Protein AF-A0A2D6YL00-F1 (afdb_monomer)

InterPro domains:
  IPR015931 Aconitase/3-isopropylmalate dehydratase large subunit, alpha/beta/alpha, subdomain 1/3 [G3DSA:3.30.499.10] (5-63)

Organism: NCBI:txid2024889

Solvent-accessible surface area (backbone atoms only — not comparable to full-atom values): 4198 Å² total; per-residue (Å²): 146,76,80,52,86,78,67,24,68,43,77,47,77,70,91,85,49,82,45,74,49,70,40,64,66,49,42,26,74,69,73,74,62,64,64,88,76,50,58,70,71,56,52,52,53,51,45,51,48,60,75,66,52,51,106,81,82,75,64,84,86,80,114

Sequence (63 aa):
MSDNKFGCRRDFDTGSGKASYYSLEALEQKMGGNISRVPFSIRILLEQALRNYDDFQVLEEHV

Radius of gyration: 12.57 Å; Cα contacts (8 Å, |Δi|>4): 47; chains: 1; bounding box: 29×30×30 Å

pLDDT: mean 75.45, std 14.09, range [42.16, 89.69]

Structure (mmCIF, N/CA/C/O backbone):
data_AF-A0A2D6YL00-F1
#
_entry.id   AF-A0A2D6YL00-F1
#
loop_
_atom_site.group_PDB
_atom_site.id
_atom_site.type_symbol
_atom_site.label_atom_id
_atom_site.label_alt_id
_atom_site.label_comp_id
_atom_site.label_asym_id
_atom_site.label_entity_id
_atom_site.label_seq_id
_atom_site.pdbx_PDB_ins_code
_atom_site.Cartn_x
_atom_site.Cartn_y
_atom_site.Cartn_z
_atom_site.occupancy
_atom_site.B_iso_or_equiv
_atom_site.auth_seq_id
_atom_site.auth_comp_id
_atom_site.auth_asym_id
_atom_site.auth_atom_id
_atom_site.pdbx_PDB_model_num
ATOM 1 N N . MET A 1 1 ? 4.479 17.415 0.244 1.00 42.16 1 MET A N 1
ATOM 2 C CA . MET A 1 1 ? 4.687 16.412 -0.826 1.00 42.16 1 MET A CA 1
ATOM 3 C C . MET A 1 1 ? 5.650 15.334 -0.352 1.00 42.16 1 MET A C 1
ATOM 5 O O . MET A 1 1 ? 6.837 15.416 -0.635 1.00 42.16 1 MET A O 1
ATOM 9 N N . SER A 1 2 ? 5.155 14.378 0.430 1.00 48.41 2 SER A N 1
ATOM 10 C CA . SER A 1 2 ? 5.697 13.024 0.639 1.00 48.41 2 SER A CA 1
ATOM 11 C C . SER A 1 2 ? 4.914 12.453 1.814 1.00 48.41 2 SER A C 1
ATOM 13 O O . SER A 1 2 ? 5.430 12.365 2.925 1.00 48.41 2 SER A O 1
ATOM 15 N N . ASP A 1 3 ? 3.632 12.163 1.587 1.00 55.91 3 ASP A N 1
ATOM 16 C CA . ASP A 1 3 ? 2.800 11.524 2.599 1.00 55.91 3 ASP A CA 1
ATOM 17 C C . ASP A 1 3 ? 3.190 10.039 2.666 1.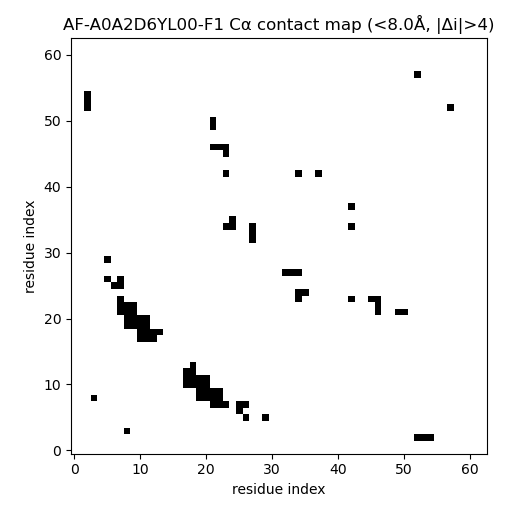00 55.91 3 ASP A C 1
ATOM 19 O O . ASP A 1 3 ? 2.693 9.169 1.955 1.00 55.91 3 ASP A O 1
ATOM 23 N N . ASN A 1 4 ? 4.249 9.770 3.427 1.00 63.78 4 ASN A N 1
ATOM 24 C CA . ASN A 1 4 ? 4.615 8.434 3.875 1.00 63.78 4 ASN A CA 1
ATOM 25 C C . ASN A 1 4 ? 4.160 8.284 5.330 1.00 63.78 4 ASN A C 1
ATOM 27 O O . ASN A 1 4 ? 4.945 7.847 6.172 1.00 63.78 4 ASN A O 1
ATOM 31 N N . LYS A 1 5 ? 2.922 8.692 5.651 1.00 62.00 5 LYS A N 1
ATOM 32 C CA . LYS A 1 5 ? 2.398 8.665 7.026 1.00 62.00 5 LYS A CA 1
ATOM 33 C C . LYS A 1 5 ? 2.519 7.289 7.670 1.00 62.00 5 LYS A C 1
ATOM 35 O O . LYS A 1 5 ? 2.911 7.170 8.828 1.00 62.00 5 LYS A O 1
ATOM 40 N N . PHE A 1 6 ? 2.308 6.236 6.885 1.00 68.19 6 PHE A N 1
ATOM 41 C CA . PHE A 1 6 ? 2.453 4.864 7.360 1.00 68.19 6 PHE A CA 1
ATOM 42 C C . PHE A 1 6 ? 3.878 4.316 7.261 1.00 68.19 6 PHE A C 1
ATOM 44 O O . PHE A 1 6 ? 4.149 3.250 7.791 1.00 68.19 6 PHE A O 1
ATOM 51 N N . GLY A 1 7 ? 4.857 5.010 6.678 1.00 74.94 7 GLY A N 1
ATOM 52 C CA . GLY A 1 7 ? 6.216 4.463 6.535 1.00 74.94 7 GLY A CA 1
ATOM 53 C C . GLY A 1 7 ? 6.294 3.216 5.639 1.00 74.94 7 GLY A C 1
ATOM 54 O O . GLY A 1 7 ? 7.267 2.472 5.722 1.00 74.94 7 GLY A O 1
ATOM 55 N N . CYS A 1 8 ? 5.266 2.957 4.827 1.00 80.62 8 CYS A N 1
ATOM 56 C CA . CYS A 1 8 ? 5.136 1.750 4.007 1.00 80.62 8 CYS A CA 1
ATOM 57 C C . CYS A 1 8 ? 5.695 1.922 2.590 1.00 80.62 8 CYS A C 1
ATOM 59 O O . CYS A 1 8 ? 5.733 0.953 1.829 1.00 80.62 8 CYS A O 1
ATOM 61 N N . ARG A 1 9 ? 6.116 3.136 2.214 1.00 85.69 9 ARG A N 1
ATOM 62 C CA . ARG A 1 9 ? 6.726 3.392 0.909 1.00 85.69 9 ARG A CA 1
ATOM 63 C C . ARG A 1 9 ? 8.106 2.739 0.832 1.00 85.69 9 ARG A C 1
ATOM 65 O O . ARG A 1 9 ? 8.973 2.994 1.664 1.00 85.69 9 ARG A O 1
ATOM 72 N N . ARG A 1 10 ? 8.299 1.908 -0.187 1.00 84.94 10 ARG A N 1
ATOM 73 C CA . ARG A 1 10 ? 9.552 1.232 -0.524 1.00 84.94 10 ARG A CA 1
ATOM 74 C C . ARG A 1 10 ? 9.973 1.652 -1.922 1.00 84.94 10 ARG A C 1
ATOM 76 O O . ARG A 1 10 ? 9.145 1.707 -2.829 1.00 84.94 10 ARG A O 1
ATOM 83 N N . ASP A 1 11 ? 11.262 1.889 -2.097 1.00 88.12 11 ASP A N 1
ATOM 84 C CA . ASP A 1 11 ? 11.865 2.128 -3.402 1.00 88.12 11 ASP A CA 1
ATOM 85 C C . ASP A 1 11 ? 12.574 0.861 -3.874 1.00 88.12 11 ASP A C 1
ATOM 87 O O . ASP A 1 11 ? 13.184 0.141 -3.081 1.00 88.12 11 ASP A O 1
ATOM 91 N N . PHE A 1 12 ? 12.486 0.579 -5.167 1.00 86.81 12 PHE A N 1
ATOM 92 C CA . PHE A 1 12 ? 13.199 -0.517 -5.801 1.00 86.81 12 PHE A CA 1
ATOM 93 C C . PHE A 1 12 ? 13.751 -0.084 -7.153 1.00 86.81 12 PHE A C 1
ATOM 95 O O . PHE A 1 12 ? 13.205 0.794 -7.827 1.00 86.81 12 PHE A O 1
ATOM 102 N N . ASP A 1 13 ? 14.866 -0.696 -7.530 1.00 89.69 13 ASP A N 1
ATOM 103 C CA . ASP A 1 13 ? 15.471 -0.485 -8.834 1.00 89.69 13 ASP A CA 1
ATOM 104 C C . ASP A 1 13 ? 14.873 -1.474 -9.838 1.00 89.69 13 ASP A C 1
ATOM 106 O O . ASP A 1 13 ? 14.841 -2.681 -9.602 1.00 89.69 13 ASP A O 1
ATOM 110 N N . THR A 1 14 ? 14.356 -0.948 -10.944 1.00 87.56 14 THR A N 1
ATOM 111 C CA . THR A 1 14 ? 13.738 -1.745 -12.015 1.00 87.56 14 THR A CA 1
ATOM 112 C C . THR A 1 14 ? 14.744 -2.159 -13.093 1.00 87.56 14 THR A C 1
ATOM 114 O O . THR A 1 14 ? 14.352 -2.725 -14.110 1.00 87.56 14 THR A O 1
ATOM 117 N N . GLY A 1 15 ? 16.029 -1.812 -12.947 1.00 87.25 15 GLY A N 1
ATOM 118 C CA . GLY A 1 15 ? 17.044 -1.897 -14.000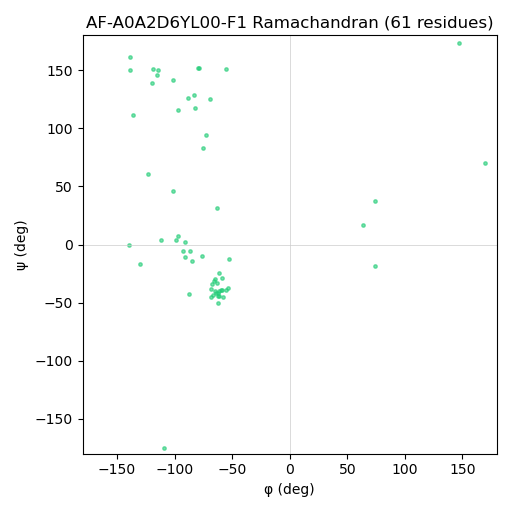 1.00 87.25 15 GLY A CA 1
ATOM 119 C C . GLY A 1 15 ? 16.922 -0.814 -15.081 1.00 87.25 15 GLY A C 1
ATOM 120 O O . GLY A 1 15 ? 17.890 -0.541 -15.781 1.00 87.25 15 GLY A O 1
ATOM 121 N N . SER A 1 16 ? 15.758 -0.161 -15.202 1.00 87.19 16 SER A N 1
ATOM 122 C CA . SER A 1 16 ? 15.509 0.980 -16.104 1.00 87.19 16 SER A CA 1
ATOM 123 C C . SER A 1 16 ? 15.276 2.299 -15.355 1.00 87.19 16 SER A C 1
ATOM 125 O O . SER A 1 16 ? 14.975 3.322 -15.967 1.00 87.19 16 SER A O 1
ATOM 127 N N . GLY A 1 17 ? 15.401 2.287 -14.025 1.00 88.19 17 GLY A N 1
ATOM 128 C CA . GLY A 1 17 ? 15.158 3.439 -13.163 1.00 88.19 17 GLY A CA 1
ATOM 129 C C . GLY A 1 17 ? 14.596 3.049 -11.798 1.00 88.19 17 GLY A C 1
ATOM 130 O O . GLY A 1 17 ? 14.247 1.892 -11.546 1.00 88.19 17 GLY A O 1
ATOM 131 N N . LYS A 1 18 ? 14.484 4.042 -10.915 1.00 88.88 18 LYS A N 1
ATOM 132 C CA . LYS A 1 18 ? 13.909 3.869 -9.578 1.00 88.88 18 LYS A CA 1
ATOM 133 C C . LYS A 1 18 ? 12.388 3.945 -9.647 1.00 88.88 18 LYS A C 1
ATOM 135 O O . LYS A 1 18 ? 11.845 4.912 -10.176 1.00 88.88 18 LYS A O 1
ATOM 140 N N . ALA A 1 19 ? 11.719 2.957 -9.071 1.00 87.06 19 ALA A N 1
ATOM 141 C CA . ALA A 1 19 ? 10.280 2.959 -8.858 1.00 87.06 19 ALA A CA 1
ATOM 142 C C . ALA A 1 19 ? 9.976 2.869 -7.359 1.00 87.06 19 ALA A C 1
ATOM 144 O O . ALA A 1 19 ? 10.747 2.297 -6.590 1.00 87.06 19 ALA A O 1
ATOM 145 N N . SER A 1 20 ? 8.841 3.426 -6.942 1.00 86.12 20 SER A N 1
ATOM 146 C CA . SER A 1 20 ? 8.352 3.323 -5.565 1.00 86.12 20 SER A CA 1
ATOM 147 C C . SER A 1 20 ? 7.040 2.538 -5.531 1.00 86.12 20 SER A C 1
ATOM 149 O O . SER A 1 20 ? 6.221 2.660 -6.440 1.00 86.12 20 SER A O 1
ATOM 151 N N . TYR A 1 21 ? 6.810 1.776 -4.465 1.00 84.81 21 TYR A N 1
ATOM 152 C CA . TYR A 1 21 ? 5.542 1.101 -4.179 1.00 84.81 21 TYR A CA 1
ATOM 153 C C . TYR A 1 21 ? 5.200 1.193 -2.690 1.00 84.81 21 TYR A C 1
ATOM 155 O O . TYR A 1 21 ? 6.070 1.448 -1.856 1.00 84.81 21 TYR A O 1
ATOM 163 N N . TYR A 1 22 ? 3.931 0.970 -2.351 1.00 85.69 22 TYR A N 1
ATOM 164 C CA . TYR A 1 22 ? 3.470 0.878 -0.967 1.00 85.69 22 TYR A CA 1
ATOM 165 C C . TYR A 1 22 ? 3.383 -0.597 -0.563 1.00 85.69 22 TYR A C 1
ATOM 167 O O . TYR A 1 22 ? 2.637 -1.377 -1.149 1.00 85.69 22 TYR A O 1
ATOM 175 N N 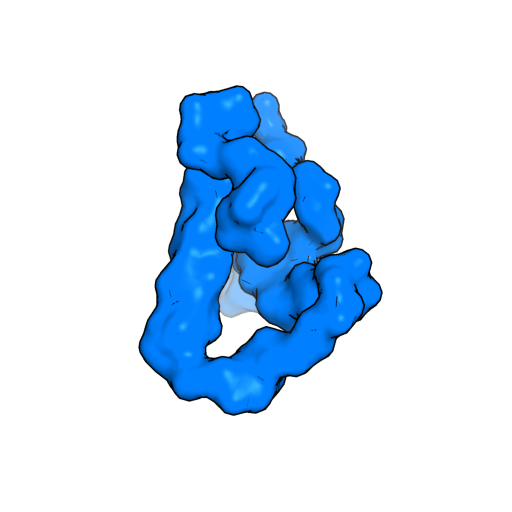. SER A 1 23 ? 4.195 -1.002 0.412 1.00 86.44 23 SER A N 1
ATOM 176 C CA . SER A 1 23 ? 4.266 -2.389 0.875 1.00 86.44 23 SER A CA 1
ATOM 177 C C . SER A 1 23 ? 3.142 -2.695 1.866 1.00 86.44 23 SER A C 1
ATOM 179 O O . SER A 1 23 ? 3.096 -2.129 2.959 1.00 86.44 23 SER A O 1
ATOM 181 N N . LEU A 1 24 ? 2.269 -3.638 1.500 1.00 83.31 24 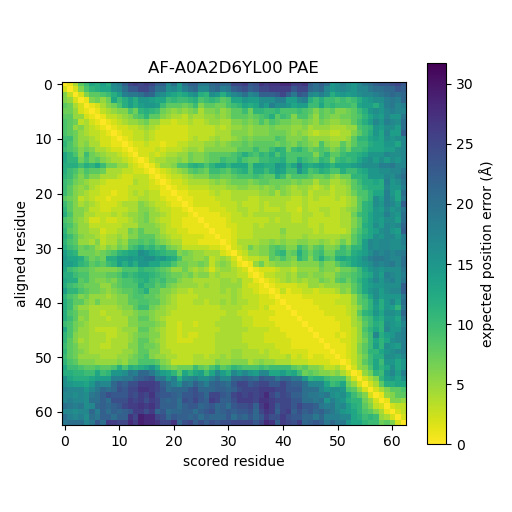LEU A N 1
ATOM 182 C CA . LEU A 1 24 ? 1.212 -4.148 2.381 1.00 83.31 24 LEU A CA 1
ATOM 183 C C . LEU A 1 24 ? 1.770 -4.912 3.591 1.00 83.31 24 LEU A C 1
ATOM 185 O O . LEU A 1 24 ? 1.183 -4.850 4.662 1.00 83.31 24 LEU A O 1
ATOM 189 N N . GLU A 1 25 ? 2.922 -5.574 3.452 1.00 83.94 25 GLU A N 1
ATOM 190 C CA . GLU A 1 25 ? 3.637 -6.194 4.580 1.00 83.94 25 GLU A CA 1
ATOM 191 C C . GLU A 1 25 ? 4.076 -5.154 5.613 1.00 83.94 25 GLU A C 1
ATOM 193 O O . GLU A 1 25 ? 3.898 -5.345 6.813 1.00 83.94 25 GLU A O 1
ATOM 198 N N . ALA A 1 26 ? 4.625 -4.026 5.151 1.00 83.12 26 ALA A N 1
ATOM 199 C CA . ALA A 1 26 ? 5.013 -2.944 6.049 1.00 83.12 26 ALA A CA 1
ATOM 200 C C . ALA A 1 26 ? 3.796 -2.347 6.774 1.00 83.12 26 ALA A C 1
ATOM 202 O O . ALA A 1 26 ? 3.914 -1.935 7.927 1.00 83.12 26 ALA A O 1
ATOM 203 N N . LEU A 1 27 ? 2.632 -2.314 6.115 1.00 79.75 27 LEU A N 1
ATOM 204 C CA . LEU A 1 27 ? 1.378 -1.915 6.751 1.00 79.75 27 LEU A CA 1
ATOM 205 C C . LEU A 1 27 ? 0.925 -2.954 7.785 1.00 79.75 27 LEU A C 1
ATOM 207 O O . LEU A 1 27 ? 0.557 -2.580 8.894 1.00 79.75 27 LEU A O 1
ATOM 211 N N . GLU A 1 28 ? 0.987 -4.244 7.449 1.00 84.06 28 GLU A N 1
ATOM 212 C CA . GLU A 1 28 ? 0.592 -5.344 8.335 1.00 84.06 28 GLU A CA 1
ATOM 213 C C . GLU A 1 28 ? 1.383 -5.316 9.648 1.00 84.06 28 GLU A C 1
ATOM 215 O O . GLU A 1 28 ? 0.792 -5.386 10.727 1.00 84.06 28 GLU A O 1
ATOM 220 N N . GLN A 1 29 ? 2.703 -5.117 9.561 1.00 81.69 29 GLN A N 1
ATOM 221 C CA . GLN A 1 29 ? 3.578 -5.022 10.731 1.00 81.69 29 GLN A CA 1
ATOM 222 C C . GLN A 1 29 ? 3.290 -3.805 11.618 1.00 81.69 29 GLN A C 1
ATOM 224 O O . GLN A 1 29 ? 3.530 -3.869 12.821 1.00 81.69 29 GLN A O 1
ATOM 229 N N . LYS A 1 30 ? 2.791 -2.700 11.051 1.00 77.94 30 LYS A N 1
ATOM 230 C CA . LYS A 1 30 ? 2.486 -1.481 11.813 1.00 77.94 30 LYS A CA 1
ATOM 231 C C . LYS A 1 30 ? 1.082 -1.454 12.406 1.00 77.94 30 LYS A C 1
ATOM 233 O O . LYS A 1 30 ? 0.930 -1.020 13.540 1.00 77.94 30 LYS A O 1
ATOM 238 N N . MET A 1 31 ? 0.077 -1.872 11.641 1.00 72.19 31 MET A N 1
ATOM 239 C CA . MET A 1 31 ? -1.337 -1.826 12.039 1.00 72.19 31 MET A CA 1
ATOM 240 C C . MET A 1 31 ? -1.769 -3.050 12.860 1.00 72.19 31 MET A C 1
ATOM 242 O O . MET A 1 31 ? -2.833 -3.030 13.465 1.00 72.19 31 MET A O 1
ATOM 246 N N . GLY A 1 32 ? -0.972 -4.126 12.893 1.00 68.19 32 GLY A N 1
ATOM 247 C CA . GLY A 1 32 ? -1.289 -5.315 13.692 1.00 68.19 32 GLY A CA 1
ATOM 248 C C . GLY A 1 32 ? -2.421 -6.174 13.113 1.00 68.19 32 GLY A C 1
ATOM 249 O O . GLY A 1 32 ? -3.230 -6.717 13.862 1.00 68.19 32 GLY A O 1
ATOM 250 N N . GLY A 1 33 ? -2.481 -6.305 11.784 1.00 72.19 33 GLY A N 1
ATOM 251 C CA . GLY A 1 33 ? -3.522 -7.050 11.064 1.00 72.19 33 GLY A CA 1
ATOM 252 C C . GLY A 1 33 ? -3.052 -8.365 10.429 1.00 72.19 33 GLY A C 1
ATOM 253 O O . GLY A 1 33 ? -1.910 -8.788 10.575 1.00 72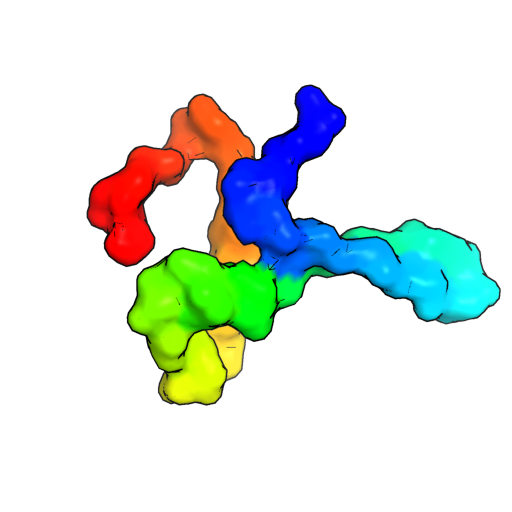.19 33 GLY A O 1
ATOM 254 N N . ASN A 1 34 ? -3.950 -9.022 9.687 1.00 79.31 34 ASN A N 1
ATOM 255 C CA . ASN A 1 34 ? -3.638 -10.187 8.846 1.00 79.31 34 ASN A CA 1
ATOM 256 C C . ASN A 1 34 ? -4.056 -9.903 7.390 1.00 79.31 34 ASN A C 1
ATOM 258 O O . ASN A 1 34 ? -4.927 -10.562 6.819 1.00 79.31 34 ASN A O 1
ATOM 262 N N . ILE A 1 35 ? -3.449 -8.870 6.798 1.00 79.31 35 ILE A N 1
ATOM 263 C CA . ILE A 1 35 ? -3.637 -8.455 5.397 1.00 79.31 35 ILE A CA 1
ATOM 264 C C . ILE A 1 35 ? -3.255 -9.601 4.444 1.00 79.31 35 ILE A C 1
ATOM 266 O O . ILE A 1 35 ? -3.846 -9.770 3.379 1.00 79.31 35 ILE A O 1
ATOM 270 N N . SER A 1 36 ? -2.337 -10.468 4.857 1.00 78.62 36 SER A N 1
ATOM 271 C CA . SER A 1 36 ? -1.963 -11.689 4.145 1.00 78.62 36 SER A CA 1
ATOM 272 C C . SER A 1 36 ? -3.125 -12.684 3.982 1.00 78.62 36 SER A C 1
ATOM 274 O O . SER A 1 36 ? -3.129 -13.478 3.040 1.00 78.62 36 SER A O 1
ATOM 276 N N . ARG A 1 37 ? -4.142 -12.631 4.855 1.00 85.12 37 ARG A N 1
ATOM 277 C CA . ARG A 1 37 ? -5.297 -13.546 4.853 1.00 85.12 37 ARG A CA 1
ATOM 278 C C . ARG A 1 37 ? -6.476 -13.046 4.016 1.00 85.12 37 ARG A C 1
ATOM 280 O O . ARG A 1 37 ? -7.403 -13.815 3.762 1.00 85.12 37 ARG A O 1
ATOM 287 N N . VAL A 1 38 ? -6.462 -11.789 3.567 1.00 84.38 38 VAL A N 1
ATOM 288 C CA . VAL A 1 38 ? -7.563 -11.240 2.764 1.00 84.38 38 VAL A CA 1
ATOM 289 C C . VAL A 1 38 ? -7.476 -11.666 1.285 1.00 84.38 38 VAL A C 1
ATOM 291 O O . VAL A 1 38 ? -6.384 -11.905 0.743 1.00 84.38 38 VAL A O 1
ATOM 294 N N . PRO A 1 39 ? -8.619 -11.759 0.577 1.00 88.81 39 PRO A N 1
ATOM 295 C CA . PRO A 1 39 ? -8.641 -12.043 -0.855 1.00 88.81 39 PRO A CA 1
ATOM 296 C C . PRO A 1 39 ? -7.800 -11.049 -1.661 1.00 88.81 39 PRO A C 1
ATOM 298 O O . PRO A 1 39 ? -7.657 -9.884 -1.291 1.00 88.81 39 PRO A O 1
ATOM 301 N N . PHE A 1 40 ? -7.258 -11.501 -2.792 1.00 86.44 40 PHE A N 1
ATOM 302 C CA . PHE A 1 40 ? -6.371 -10.694 -3.636 1.00 86.44 40 PHE A CA 1
ATOM 303 C C . PHE A 1 40 ? -7.001 -9.358 -4.063 1.00 86.44 40 PHE A C 1
ATOM 305 O O . PHE A 1 40 ? -6.343 -8.323 -4.008 1.00 86.44 40 PHE A O 1
ATOM 312 N N . SER A 1 41 ? -8.297 -9.350 -4.384 1.00 89.56 41 SER A N 1
ATOM 313 C CA . SER A 1 41 ? -9.029 -8.129 -4.737 1.00 89.56 41 SER A CA 1
ATOM 314 C C . SER A 1 41 ? -9.025 -7.085 -3.616 1.00 89.56 41 SER A C 1
ATOM 316 O O . SER A 1 41 ? -8.852 -5.903 -3.889 1.00 89.56 41 SER A O 1
ATOM 318 N N . ILE A 1 42 ? -9.146 -7.513 -2.355 1.00 87.56 42 ILE A N 1
ATOM 319 C CA . ILE A 1 42 ? -9.097 -6.607 -1.198 1.00 87.56 42 ILE A CA 1
ATOM 320 C C . ILE A 1 42 ? -7.692 -6.032 -1.031 1.00 87.56 42 ILE A C 1
ATOM 322 O O . ILE A 1 42 ? -7.553 -4.848 -0.754 1.00 87.56 42 ILE A O 1
ATOM 326 N N . ARG A 1 43 ? -6.645 -6.830 -1.273 1.00 86.00 43 ARG A N 1
ATOM 327 C CA . ARG A 1 43 ? -5.251 -6.355 -1.228 1.00 86.00 43 ARG A CA 1
ATOM 328 C C . ARG A 1 43 ? -4.985 -5.258 -2.253 1.00 86.00 43 ARG A C 1
ATOM 330 O O . ARG A 1 43 ? -4.326 -4.279 -1.920 1.00 86.00 43 ARG A O 1
ATOM 337 N N . ILE A 1 44 ? -5.533 -5.388 -3.464 1.00 87.06 44 ILE A N 1
ATOM 338 C CA . ILE A 1 44 ? -5.441 -4.327 -4.476 1.00 87.06 44 ILE A CA 1
ATOM 339 C C . ILE A 1 44 ? -6.146 -3.063 -3.985 1.00 87.06 44 ILE A C 1
ATOM 341 O O . ILE A 1 44 ? -5.543 -1.997 -4.009 1.00 87.06 44 ILE A O 1
ATOM 345 N N . LEU A 1 45 ? -7.390 -3.171 -3.507 1.00 86.81 45 LEU A N 1
ATOM 346 C CA . LEU A 1 45 ? -8.132 -2.010 -2.999 1.00 86.81 45 LEU A CA 1
ATOM 347 C C . LEU A 1 45 ? -7.401 -1.325 -1.837 1.00 86.81 45 LEU A C 1
ATOM 349 O O . LEU A 1 45 ? -7.355 -0.101 -1.790 1.00 86.81 45 LEU A O 1
ATOM 353 N N . LEU A 1 46 ? -6.782 -2.102 -0.947 1.00 83.00 46 LEU A N 1
ATOM 354 C CA . LEU A 1 46 ? -6.019 -1.586 0.186 1.00 83.00 46 LEU A CA 1
ATOM 355 C C . LEU A 1 46 ? -4.757 -0.839 -0.264 1.00 83.00 46 LEU A C 1
ATOM 357 O O . LEU A 1 46 ? -4.468 0.241 0.235 1.00 83.00 46 LEU A O 1
ATOM 361 N N . GLU A 1 47 ? -4.017 -1.381 -1.235 1.00 85.25 47 GLU A N 1
ATOM 362 C CA . GLU A 1 47 ? -2.849 -0.698 -1.803 1.00 85.25 47 GLU A CA 1
ATOM 363 C C . GLU A 1 47 ? -3.253 0.593 -2.512 1.00 85.25 47 GLU A C 1
ATOM 365 O O . GLU A 1 47 ? -2.606 1.620 -2.333 1.00 85.25 47 GLU A O 1
ATOM 370 N N . GLN A 1 48 ? -4.353 0.567 -3.266 1.00 84.31 48 GLN A N 1
ATOM 371 C CA . GLN A 1 48 ? -4.895 1.763 -3.901 1.00 84.31 48 GLN A CA 1
ATOM 372 C C . GLN A 1 48 ? -5.318 2.804 -2.861 1.00 84.31 48 GLN A C 1
ATOM 374 O O . GLN A 1 48 ? -5.014 3.981 -3.040 1.00 84.31 48 GLN A O 1
ATOM 379 N N . ALA A 1 49 ? -5.954 2.388 -1.764 1.00 80.75 49 ALA A N 1
ATOM 380 C CA . ALA A 1 49 ? -6.293 3.276 -0.659 1.00 80.75 49 ALA A CA 1
ATOM 381 C C . ALA A 1 49 ? -5.036 3.889 -0.030 1.00 80.75 49 ALA A C 1
ATOM 383 O O . ALA A 1 49 ? -5.003 5.095 0.157 1.00 80.75 49 ALA A O 1
ATOM 384 N N . LEU A 1 50 ? -3.976 3.105 0.202 1.00 78.88 50 LEU A N 1
ATOM 385 C CA . LEU A 1 50 ? -2.697 3.602 0.729 1.00 78.88 50 LEU A CA 1
ATOM 386 C C . LEU A 1 50 ? -1.987 4.564 -0.222 1.00 78.88 50 LEU A C 1
ATOM 388 O O . LEU A 1 50 ? -1.414 5.554 0.218 1.00 78.88 50 LEU A O 1
ATOM 392 N N . ARG A 1 51 ? -2.009 4.276 -1.525 1.00 78.50 51 ARG A N 1
ATOM 393 C CA . ARG A 1 51 ? -1.385 5.122 -2.547 1.00 78.50 51 ARG A CA 1
ATOM 394 C C . ARG A 1 51 ? -2.100 6.464 -2.692 1.00 78.50 51 ARG A C 1
ATOM 396 O O . ARG A 1 51 ? -1.450 7.461 -2.986 1.00 78.50 51 ARG A O 1
ATOM 403 N N . ASN A 1 52 ? -3.419 6.467 -2.515 1.00 75.62 52 ASN A N 1
ATOM 404 C CA . ASN A 1 52 ? -4.263 7.660 -2.585 1.00 75.62 52 ASN A CA 1
ATOM 405 C C . ASN A 1 52 ? -4.566 8.253 -1.198 1.00 75.62 52 ASN A C 1
ATOM 407 O O . ASN A 1 52 ? -5.380 9.169 -1.099 1.00 75.62 52 ASN A O 1
ATOM 411 N N . TYR A 1 53 ? -3.937 7.737 -0.138 1.00 68.25 53 TYR A N 1
ATOM 412 C CA . TYR A 1 53 ? -4.068 8.273 1.208 1.00 68.25 53 TYR A CA 1
ATOM 413 C C . TYR A 1 53 ? -3.294 9.588 1.272 1.00 68.25 53 TYR A C 1
ATOM 415 O O . TYR A 1 53 ? -2.083 9.614 1.470 1.00 68.25 53 TYR A O 1
ATOM 423 N N . ASP A 1 54 ? -4.009 10.678 1.042 1.00 56.47 54 ASP A N 1
ATOM 424 C CA . ASP A 1 54 ? -3.562 12.042 1.289 1.00 56.47 54 ASP A CA 1
ATOM 425 C C . ASP A 1 54 ? -4.456 12.609 2.403 1.00 56.47 54 ASP A C 1
ATOM 427 O O . ASP A 1 54 ? -5.606 12.178 2.553 1.00 56.47 54 ASP A O 1
ATOM 431 N N . ASP A 1 55 ? -3.916 13.530 3.205 1.00 52.41 55 ASP A N 1
ATOM 432 C CA . ASP A 1 55 ? -4.439 14.102 4.466 1.00 52.41 55 ASP A CA 1
ATOM 433 C C . ASP A 1 55 ? -5.758 14.900 4.326 1.00 52.41 55 ASP A C 1
ATOM 435 O O . ASP A 1 55 ? -5.996 15.890 5.014 1.00 52.41 55 ASP A O 1
ATOM 439 N N . PHE A 1 56 ? -6.610 14.510 3.381 1.00 49.94 56 PHE A N 1
ATOM 440 C CA . PHE A 1 56 ? -7.814 15.221 2.993 1.00 49.94 56 PHE A CA 1
ATOM 441 C C . PHE A 1 56 ? -9.079 14.346 2.950 1.00 49.94 56 PHE A C 1
ATOM 443 O O . PHE A 1 56 ? -10.171 14.908 2.960 1.00 49.94 56 PHE A O 1
ATOM 450 N N . GLN A 1 57 ? -8.999 13.002 2.923 1.00 48.16 57 GLN A N 1
ATOM 451 C CA . GLN A 1 57 ? -10.213 12.171 2.754 1.00 48.16 57 GLN A CA 1
ATOM 452 C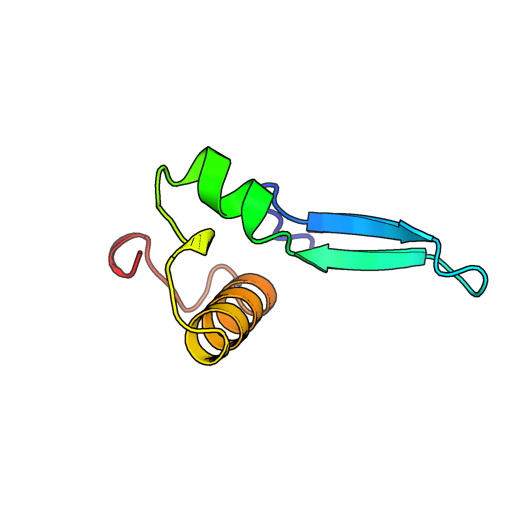 C . GLN A 1 57 ? -10.354 10.883 3.586 1.00 48.16 57 GLN A C 1
ATOM 454 O O . GLN A 1 57 ? -11.392 10.232 3.463 1.00 48.16 57 GLN A O 1
ATOM 459 N N . VAL A 1 58 ? -9.408 10.502 4.453 1.00 47.12 58 VAL A N 1
ATOM 460 C CA . VAL A 1 58 ? -9.566 9.288 5.282 1.00 47.12 58 VAL A CA 1
ATOM 461 C C . VAL A 1 58 ? -9.132 9.563 6.722 1.00 47.12 58 VAL A C 1
ATOM 463 O O . VAL A 1 58 ? -7.956 9.795 6.984 1.00 47.12 58 VAL A O 1
ATOM 466 N N . LEU A 1 59 ? -10.096 9.562 7.648 1.00 55.06 59 LEU A N 1
ATOM 467 C CA . LEU A 1 59 ? -9.836 9.600 9.087 1.00 55.06 59 LEU A CA 1
ATOM 468 C C . LEU A 1 59 ? -9.429 8.204 9.589 1.00 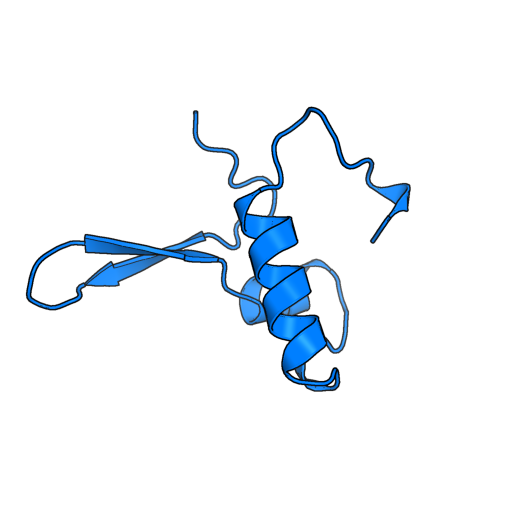55.06 59 LEU A C 1
ATOM 470 O O . LEU A 1 59 ? -9.863 7.190 9.040 1.00 55.06 59 LEU A O 1
ATOM 474 N N . GLU A 1 60 ? -8.638 8.165 10.667 1.00 52.16 60 GLU A N 1
ATOM 475 C CA . GLU A 1 60 ? -8.180 6.949 11.373 1.00 52.16 60 GLU A CA 1
ATOM 476 C C . GLU A 1 60 ? -9.316 5.988 11.790 1.00 52.16 60 GLU A C 1
ATOM 478 O O . GLU A 1 60 ? -9.051 4.844 12.133 1.00 52.16 60 GLU A O 1
ATOM 483 N N . GLU A 1 61 ? -10.580 6.415 11.722 1.00 52.06 61 GLU A N 1
ATOM 484 C CA . GLU A 1 61 ? -11.770 5.614 12.042 1.00 52.06 61 GLU A CA 1
ATOM 485 C C . GLU A 1 61 ? -12.173 4.580 10.970 1.00 52.06 61 GLU A C 1
ATOM 487 O O . GLU A 1 61 ? -13.047 3.752 11.223 1.00 52.06 61 GLU A O 1
ATOM 492 N N . HIS A 1 62 ? -11.573 4.616 9.775 1.00 50.12 62 HIS A N 1
ATOM 493 C CA . HIS A 1 62 ? -11.897 3.699 8.670 1.00 50.12 62 HIS A CA 1
ATOM 494 C C . HIS A 1 62 ? -10.928 2.512 8.514 1.00 50.12 62 HIS A C 1
ATOM 496 O O . HIS A 1 62 ? -11.074 1.746 7.556 1.00 50.12 62 HIS A O 1
ATOM 502 N N . VAL A 1 63 ? -9.942 2.369 9.410 1.00 49.56 63 VAL A N 1
ATOM 503 C CA . VAL A 1 63 ? -8.989 1.241 9.429 1.00 49.56 63 VAL A CA 1
ATOM 504 C C . VAL A 1 63 ? -9.370 0.211 10.484 1.00 49.56 63 VAL A C 1
ATOM 506 O O . VAL A 1 63 ? -9.663 0.615 11.628 1.00 49.56 63 VAL A O 1
#

Secondary structure (DSSP, 8-state):
----TTS-EEEEE-SSSEEEEE-HHHHHHHHT--GGGS-H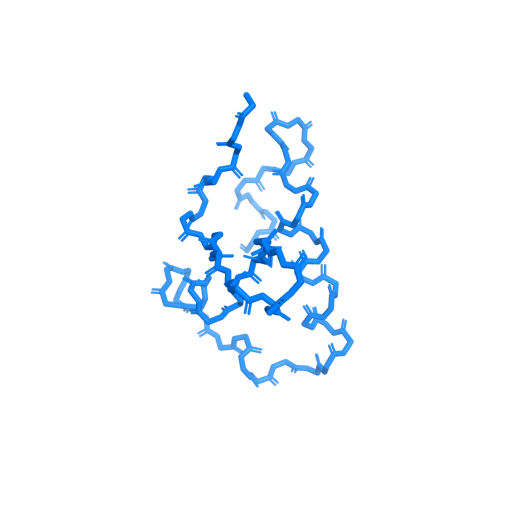HHHHHHHHHHHT--TTS--GGG-

Mean predicted aligned error: 9.02 Å

Nearest PDB structures (foldseek):
  3f6v-assem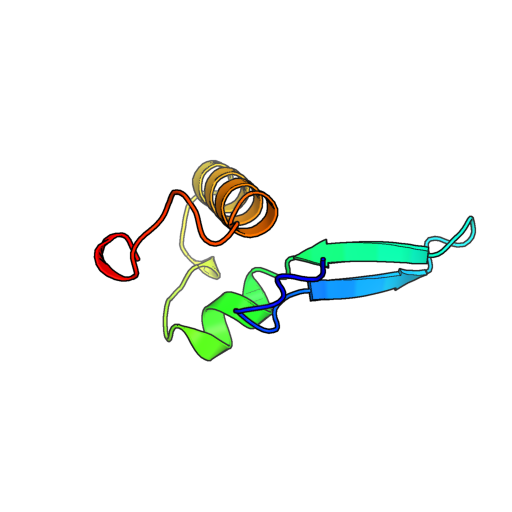bly1_A-2  TM=4.060E-01  e=6.112E+00  Rhodococcus jostii RHA1
  3ov3-assembly2_D  TM=3.152E-01  e=9.797E+00  Curcuma longa
  2jug-assembly1_B  TM=2.201E-01  e=9.158E+00  Archangium disciforme

Foldseek 3Di:
DDPCVLVQWDWDDPVVGIDIFGHPVSVCVRVVDPLVPDDPVVVVVVRVCVVPDDPPPDDPVVD